Protein 9R7B (pdb70)

Solvent-accessible surface area: 7912 Å² total; per-residue (Å²): 163,180,57,65,32,71,2,3,13,76,134,96,8,21,14,34,96,42,137,81,78,109,34,67,48,99,39,62,77,62,85,1,57,59,92,110,95,80,48,88,85,59,113,95,119,42,162,173,31,168,54,100,53,38,127,78,174,155,45,148,104,43,76,22,28,56,52,113,90,124,40,33,9,5,0,0,26,126,120,5,4,69,61,20,99,55,92,11,3,57,6,28,66,89,74,20,138,52,115,122,34,104,79,78,6,1,103,38,50,6,88,64,145,127

Radius of gyration: 17.66 Å; Cα contacts (8 Å, |Δi|>4): 233; chains: 1; bounding box: 38×35×53 Å

Secondary structure (DSSP, 8-state):
---EEEE-SSS-EEEEETTEEEEEE-B-S---B--EEEPPPEEEEETTEEEEE--EEE-SS-BS-PPPBTTEEEE--HHHHHHS--TTEEEEEEEEE-TTS-EEEEEEEE----

Sequence (114 aa):
AMASSLINLTPHDVTVFDGDTPPIASWPASGTFARIMMEEDVAAPAPMDTDDQGFVPVSQVRYYADTVDGLPGKVSGTAYLVSRVLAAAVPRDDLYFPLDEVRDATGRIIGCRALGQFDH

B-factor: mean 17.34, std 6.95, range [8.13, 64.1]

Structure (mmCIF, N/CA/C/O backbone):
data_9R7B
#
_entry.id   9R7B
#
_cell.length_a   46.340
_cell.length_b   61.330
_cell.length_c   42.670
_cell.angle_alpha   90.000
_cell.angle_beta   101.950
_cell.angle_gamma   90.000
#
_symmetry.space_group_name_H-M   'C 1 2 1'
#
loop_
_entity.id
_entity.type
_entity.pdbx_description
1 polymer Crn4b
2 water water
#
loop_
_atom_site.group_PDB
_atom_site.id
_atom_site.type_symbol
_atom_site.label_atom_id
_atom_site.label_alt_id
_atom_site.label_comp_id
_atom_site.label_asym_id
_atom_site.label_entity_id
_atom_site.label_seq_id
_atom_site.pdbx_PDB_ins_code
_atom_site.Cartn_x
_atom_site.Cartn_y
_atom_site.Cartn_z
_atom_site.occupancy
_atom_site.B_iso_or_equiv
_atom_site.auth_seq_id
_atom_site.auth_comp_id
_atom_site.auth_asym_id
_atom_site.auth_atom_id
_atom_site.pdbx_PDB_model_num
ATOM 1 N N . ALA A 1 6 ? 12.346 6.571 26.314 1.000 38.217 2 ALA A N 1
ATOM 2 C CA . ALA A 1 6 ? 13.095 5.290 26.340 1.000 36.381 2 ALA A CA 1
ATOM 3 C C . ALA A 1 6 ? 12.191 4.156 25.856 1.000 33.776 2 ALA A C 1
ATOM 4 O O . ALA A 1 6 ? 12.044 3.965 24.651 1.000 35.816 2 ALA A O 1
ATOM 6 N N . MET A 1 7 ? 11.571 3.411 26.781 1.000 30.095 3 MET A N 1
ATOM 7 C CA . MET A 1 7 ? 10.849 2.212 26.389 1.000 27.271 3 MET A CA 1
ATOM 8 C C . MET A 1 7 ? 9.463 2.602 25.887 1.000 24.432 3 MET A C 1
ATOM 9 O O . MET A 1 7 ? 8.844 3.546 26.379 1.000 26.901 3 MET A O 1
ATOM 14 N N . ALA A 1 8 ? 8.985 1.850 24.899 1.000 20.764 4 ALA A N 1
ATOM 15 C CA . ALA A 1 8 ? 7.659 2.058 24.357 1.000 18.703 4 ALA A CA 1
ATOM 16 C C . ALA A 1 8 ? 6.956 0.713 24.240 1.000 15.341 4 ALA A C 1
ATOM 17 O O . ALA A 1 8 ? 7.593 -0.323 24.075 1.000 17.946 4 ALA A O 1
ATOM 19 N N A SER A 1 9 ? 5.631 0.726 24.303 0.500 12.884 5 SER A N 1
ATOM 20 N N B SER A 1 9 ? 5.620 0.772 24.324 0.500 13.382 5 SER A N 1
ATOM 21 C CA A SER A 1 9 ? 4.899 -0.452 23.894 0.500 12.809 5 SER A CA 1
ATOM 22 C CA B SER A 1 9 ? 4.731 -0.322 23.972 0.500 13.518 5 SER A CA 1
ATOM 23 C C A SER A 1 9 ? 4.216 -0.162 22.566 0.500 12.656 5 SER A C 1
ATOM 24 C C B SER A 1 9 ? 4.269 -0.124 22.528 0.500 13.070 5 SER A C 1
ATOM 25 O O A SER A 1 9 ? 3.831 0.964 22.280 0.500 12.935 5 SER A O 1
ATOM 26 O O B SER A 1 9 ? 4.115 1.014 22.098 0.500 13.379 5 SER A O 1
ATOM 31 N N . LEU A 1 10 ? 4.057 -1.221 21.787 1.000 12.364 6 LEU A N 1
ATOM 32 C CA . LEU A 1 10 ? 3.463 -1.144 20.464 1.000 11.599 6 LEU A CA 1
ATOM 33 C C . LEU A 1 10 ? 2.138 -1.881 20.493 1.000 11.424 6 LEU A C 1
ATOM 34 O O . LEU A 1 10 ? 2.117 -3.021 20.933 1.000 14.028 6 LEU A O 1
ATOM 39 N N . ILE A 1 11 ? 1.102 -1.266 19.918 1.000 10.559 7 ILE A N 1
ATOM 40 C CA . ILE A 1 11 ? -0.197 -1.890 19.711 1.000 10.745 7 ILE A CA 1
ATOM 41 C C . ILE A 1 11 ? -0.329 -2.244 18.233 1.000 10.547 7 ILE A C 1
ATOM 42 O O . ILE A 1 11 ? -0.093 -1.398 17.370 1.000 10.611 7 ILE A O 1
ATOM 47 N N . ASN A 1 12 ? -0.755 -3.476 17.962 1.000 10.460 8 ASN A N 1
ATOM 48 C CA . ASN A 1 12 ? -0.863 -4.010 16.611 1.000 10.488 8 ASN A CA 1
ATOM 49 C C . ASN A 1 12 ? -2.238 -3.695 16.033 1.000 10.540 8 ASN A C 1
ATOM 50 O O . ASN A 1 12 ? -3.247 -4.245 16.480 1.000 11.440 8 ASN A O 1
ATOM 55 N N . LEU A 1 13 ? -2.252 -2.771 15.066 1.000 10.436 9 LEU A N 1
ATOM 56 C CA . LEU A 1 13 ? -3.454 -2.329 14.371 1.000 11.230 9 LEU A CA 1
ATOM 57 C C . LEU A 1 13 ? -3.515 -2.918 12.964 1.000 12.161 9 LEU A C 1
ATOM 58 O O . LEU A 1 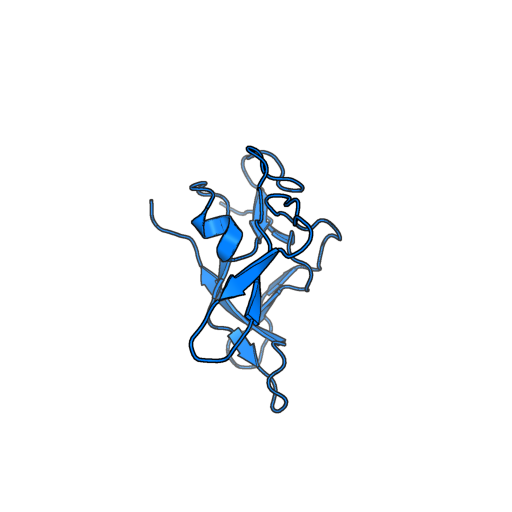13 ? -4.059 -2.289 12.058 1.000 12.169 9 LEU A O 1
ATOM 63 N N . THR A 1 14 ? -2.972 -4.128 12.797 1.000 12.751 10 THR A N 1
ATOM 64 C CA . THR A 1 14 ? -3.061 -4.851 11.539 1.000 14.118 10 THR A CA 1
ATOM 65 C C . THR A 1 14 ? -3.906 -6.100 11.754 1.000 15.980 10 THR A C 1
ATOM 66 O O . THR A 1 14 ? -4.077 -6.541 12.885 1.000 15.309 10 THR A O 1
ATOM 70 N N . PRO A 1 15 ? -4.391 -6.759 10.672 1.000 17.877 11 PRO A N 1
ATOM 71 C CA . PRO A 1 15 ? -5.207 -7.959 10.825 1.000 19.629 11 PRO A CA 1
ATOM 72 C C . PRO A 1 15 ? -4.475 -9.221 11.277 1.000 19.553 11 PRO A C 1
ATOM 73 O O . PRO A 1 15 ? -5.124 -10.239 11.509 1.000 21.711 11 PRO A O 1
ATOM 77 N N . HIS A 1 16 ? -3.142 -9.171 11.401 1.000 17.318 12 HIS A N 1
ATOM 78 C CA . HIS A 1 16 ? -2.368 -10.357 11.737 1.000 18.079 12 HIS A CA 1
ATOM 79 C C . HIS A 1 16 ? -1.403 -10.071 12.881 1.000 15.833 12 HIS A C 1
ATOM 80 O O . HIS A 1 16 ? -0.913 -8.962 13.020 1.000 15.278 12 HIS A O 1
ATOM 87 N N . ASP A 1 17 ? -1.107 -11.095 13.683 1.000 16.010 13 ASP A N 1
ATOM 88 C CA . ASP A 1 17 ? -0.022 -11.007 14.639 1.000 15.291 13 ASP A CA 1
ATOM 89 C C . ASP A 1 17 ? 1.240 -10.562 13.906 1.000 14.182 13 ASP A C 1
ATOM 90 O O . ASP A 1 17 ? 1.466 -10.943 12.755 1.000 15.373 13 ASP A O 1
ATOM 95 N N . VAL A 1 18 ? 2.050 -9.738 14.573 1.000 12.927 14 VAL A N 1
ATOM 96 C CA . VAL A 1 18 ? 3.338 -9.316 14.048 1.000 12.816 14 VAL A CA 1
ATOM 97 C C . VAL A 1 18 ? 4.418 -9.932 14.929 1.000 12.247 14 VAL A C 1
ATOM 98 O O . VAL A 1 18 ? 4.415 -9.711 16.137 1.000 12.436 14 VAL A O 1
ATOM 102 N N . THR A 1 19 ? 5.334 -10.688 14.323 1.000 11.752 15 THR A N 1
ATOM 103 C CA . THR A 1 19 ? 6.410 -11.346 15.039 1.000 11.798 15 THR A CA 1
ATOM 104 C C . THR A 1 19 ? 7.725 -11.021 14.342 1.000 11.158 15 THR A C 1
ATOM 105 O O . THR A 1 19 ? 7.847 -11.257 13.144 1.000 11.697 15 THR A O 1
ATOM 109 N N . VAL A 1 20 ? 8.686 -10.481 15.102 1.000 11.428 16 VAL A N 1
ATOM 110 C CA . VAL A 1 20 ? 10.012 -10.190 14.590 1.000 11.834 16 VAL A CA 1
ATOM 111 C C . VAL A 1 20 ? 10.900 -11.379 14.917 1.000 11.712 16 VAL A C 1
ATOM 112 O O . VAL A 1 20 ? 10.968 -11.817 16.071 1.000 11.607 16 VAL A O 1
ATOM 116 N N . PHE A 1 21 ? 11.573 -11.878 13.877 1.000 11.703 17 PHE A N 1
ATOM 117 C CA . PHE A 1 21 ? 12.480 -13.001 13.991 1.000 12.205 17 PHE A CA 1
ATOM 118 C C . PHE A 1 21 ? 13.921 -12.517 13.898 1.000 13.162 17 PHE A C 1
ATOM 119 O O . PHE A 1 21 ? 14.275 -11.774 12.979 1.000 15.986 17 PHE A O 1
ATOM 127 N N . ASP A 1 22 ? 14.750 -13.035 14.803 1.000 13.034 18 ASP A N 1
ATOM 128 C CA . ASP A 1 22 ? 16.190 -12.965 14.697 1.000 14.269 18 ASP A CA 1
ATOM 129 C C . ASP A 1 22 ? 16.627 -14.387 14.369 1.000 14.009 18 ASP A C 1
ATOM 130 O O . ASP A 1 22 ? 16.553 -15.275 15.224 1.000 13.997 18 ASP A O 1
ATOM 135 N N . GLY A 1 23 ? 17.027 -14.616 13.117 1.000 14.595 19 GLY A N 1
ATOM 136 C CA . GLY A 1 23 ? 17.164 -15.980 12.643 1.000 14.944 19 GLY A CA 1
ATOM 137 C C . GLY A 1 23 ? 15.841 -16.729 12.786 1.000 13.975 19 GLY A C 1
ATOM 138 O O . GLY A 1 23 ? 14.817 -16.278 12.284 1.000 14.124 19 GLY A O 1
ATOM 139 N N . ASP A 1 24 ? 15.873 -17.859 13.496 1.000 13.692 20 ASP A N 1
ATOM 140 C CA . ASP A 1 24 ? 14.688 -18.677 13.680 1.000 13.408 20 ASP A CA 1
ATOM 141 C C . ASP A 1 24 ? 13.983 -18.377 15.000 1.000 13.221 20 ASP A C 1
ATOM 142 O O . ASP A 1 24 ? 13.044 -19.085 15.359 1.000 14.307 20 ASP A O 1
ATOM 147 N N . THR A 1 25 ? 14.460 -17.366 15.729 1.000 13.001 21 THR A N 1
ATOM 148 C CA . THR A 1 25 ? 13.981 -17.087 17.073 1.000 13.339 21 THR A CA 1
ATOM 149 C C . THR A 1 25 ? 13.085 -15.861 17.045 1.000 13.066 21 THR A C 1
ATOM 150 O O . THR A 1 25 ? 13.541 -14.764 16.736 1.000 12.737 21 THR A O 1
ATOM 154 N N A PRO A 1 26 ? 11.817 -15.960 17.503 0.500 13.429 22 PRO A N 1
ATOM 155 N N B PRO A 1 26 ? 11.772 -15.989 17.334 0.500 13.098 22 PRO A N 1
ATOM 156 C CA A PRO A 1 26 ? 10.975 -14.779 17.608 0.500 13.982 22 PRO A CA 1
ATOM 157 C CA B PRO A 1 26 ? 10.988 -14.816 17.681 0.500 13.358 22 PRO A CA 1
ATOM 158 C C A PRO A 1 26 ? 11.347 -13.934 18.822 0.500 14.447 22 PRO A C 1
ATOM 159 C C B PRO A 1 26 ? 11.659 -14.027 18.798 0.500 13.455 22 PRO A C 1
ATOM 160 O O A PRO A 1 26 ? 11.142 -14.370 19.952 0.500 15.710 22 PRO A O 1
ATOM 161 O O B PRO A 1 26 ? 12.054 -14.608 19.808 0.500 13.269 22 PRO A O 1
ATOM 168 N N . ILE A 1 27 ? 11.871 -12.728 18.576 1.000 13.515 23 ILE A N 1
ATOM 169 C CA . ILE A 1 27 ? 12.407 -11.877 19.630 1.000 14.064 23 ILE A CA 1
ATOM 170 C C . ILE A 1 27 ? 11.377 -10.857 20.115 1.000 14.316 23 ILE A C 1
ATOM 171 O O . ILE A 1 27 ? 11.626 -10.178 21.107 1.000 16.390 23 ILE A O 1
ATOM 176 N N . ALA A 1 28 ? 10.238 -10.749 19.427 1.000 12.899 24 ALA A N 1
ATOM 177 C CA . ALA A 1 28 ? 9.172 -9.843 19.817 1.000 13.199 24 ALA A CA 1
ATOM 178 C C . ALA A 1 28 ? 7.923 -10.264 19.062 1.000 12.262 24 ALA A C 1
ATOM 179 O O . ALA A 1 28 ? 7.999 -10.659 17.908 1.000 12.457 24 ALA A O 1
ATOM 181 N N . SER A 1 29 ? 6.766 -10.164 19.705 1.000 12.558 25 SER A N 1
ATOM 182 C CA . SER A 1 29 ? 5.521 -10.458 19.029 1.000 13.057 25 SER A CA 1
ATOM 183 C C . SER A 1 29 ? 4.414 -9.602 19.621 1.000 13.330 25 SER A C 1
ATOM 184 O O . SER A 1 29 ? 4.368 -9.406 20.838 1.000 15.244 25 SER A O 1
ATOM 187 N N . TRP A 1 30 ? 3.519 -9.131 18.757 1.000 11.999 26 TRP A N 1
ATOM 188 C CA . TRP A 1 30 ? 2.394 -8.316 19.166 1.000 12.072 26 TRP A CA 1
ATOM 189 C C . TRP A 1 30 ? 1.142 -8.916 18.553 1.000 11.868 26 TRP A C 1
ATOM 190 O O . TRP A 1 30 ? 1.046 -9.058 17.323 1.000 12.460 26 TRP A O 1
ATOM 201 N N . PRO A 1 31 ? 0.165 -9.316 19.392 1.000 12.852 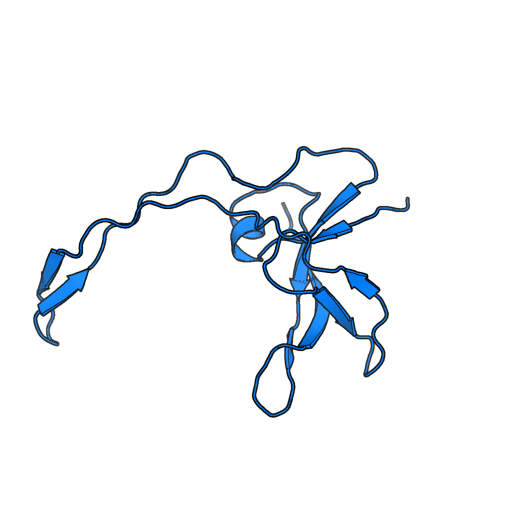27 PRO A N 1
ATOM 202 C CA . PRO A 1 31 ? -1.053 -9.913 18.879 1.000 13.365 27 PRO A CA 1
ATOM 203 C C . PRO A 1 31 ? -1.919 -8.903 18.143 1.000 12.859 27 PRO A C 1
ATOM 204 O O . PRO A 1 31 ? -1.952 -7.746 18.520 1.000 12.780 27 PRO A O 1
ATOM 208 N N . ALA A 1 32 ? -2.627 -9.338 17.102 1.000 13.143 28 ALA A N 1
ATOM 209 C CA . ALA A 1 32 ? -3.609 -8.473 16.472 1.000 13.676 28 ALA A CA 1
ATOM 210 C C . ALA A 1 32 ? -4.574 -7.977 17.544 1.000 13.661 28 ALA A C 1
ATOM 211 O O . ALA A 1 32 ? -5.115 -8.780 18.309 1.000 14.632 28 ALA A O 1
ATOM 213 N N . SER A 1 33 ? -4.791 -6.653 17.588 1.000 12.651 29 SER A N 1
ATOM 214 C CA . SER A 1 33 ? -5.629 -6.058 18.626 1.000 12.579 29 SER A CA 1
ATOM 215 C C . SER A 1 33 ? -7.115 -6.260 18.331 1.000 13.006 29 SER A C 1
ATOM 216 O O . SER A 1 33 ? -7.944 -6.103 19.222 1.000 13.388 29 SER A O 1
ATOM 219 N N . GLY A 1 34 ? -7.444 -6.564 17.068 1.000 14.140 30 GLY A N 1
ATOM 220 C CA . GLY A 1 34 ? -8.815 -6.606 16.588 1.000 15.630 30 GLY A CA 1
ATOM 221 C C . GLY A 1 34 ? -9.217 -5.324 15.858 1.000 16.103 30 GLY A C 1
ATOM 222 O O . GLY A 1 34 ? -10.241 -5.301 15.177 1.000 17.774 30 GLY A O 1
ATOM 223 N N . THR A 1 35 ? -8.438 -4.249 16.052 1.000 15.079 31 THR A N 1
ATOM 224 C CA . THR A 1 35 ? -8.670 -2.978 15.387 1.000 15.015 31 THR A CA 1
ATOM 225 C C . THR A 1 35 ? -7.701 -2.891 14.214 1.000 15.162 31 THR A C 1
ATOM 226 O O . THR A 1 35 ? -6.514 -3.163 14.372 1.000 14.245 31 THR A O 1
ATOM 230 N N . PHE A 1 36 ? -8.236 -2.532 13.046 1.000 16.029 32 PHE A N 1
ATOM 231 C CA . PHE A 1 36 ? -7.451 -2.451 11.824 1.000 16.397 32 PHE A CA 1
ATOM 232 C C . PHE A 1 36 ? -7.391 -0.990 11.397 1.000 15.622 32 PHE A C 1
ATOM 233 O O . PHE A 1 36 ? -8.376 -0.443 10.920 1.000 18.167 32 PHE A O 1
ATOM 241 N N . ALA A 1 37 ? -6.235 -0.360 11.603 1.000 13.288 33 ALA A N 1
ATOM 242 C CA . ALA A 1 37 ? -6.062 1.030 11.232 1.000 12.882 33 ALA A CA 1
ATOM 243 C C . ALA A 1 37 ? -6.044 1.130 9.709 1.000 13.230 33 ALA A C 1
ATOM 244 O O . ALA A 1 37 ? -5.244 0.483 9.031 1.000 13.315 33 ALA A O 1
ATOM 246 N N . ARG A 1 38 ? -6.956 1.931 9.162 1.000 13.706 34 ARG A N 1
ATOM 247 C CA . ARG A 1 38 ? -7.070 2.039 7.720 1.000 14.597 34 ARG A CA 1
ATOM 248 C C . ARG A 1 38 ? -7.853 3.296 7.378 1.000 14.014 34 ARG A C 1
ATOM 249 O O . ARG A 1 38 ? -8.647 3.787 8.172 1.000 14.712 34 ARG A O 1
ATOM 254 N N . ILE A 1 39 ? -7.616 3.805 6.173 1.000 15.114 35 ILE A N 1
ATOM 255 C CA . ILE A 1 39 ? -8.446 4.856 5.623 1.000 15.607 35 ILE A CA 1
ATOM 256 C C . ILE A 1 39 ? -9.636 4.163 4.974 1.000 15.973 35 ILE A C 1
ATOM 257 O O . ILE A 1 39 ? -9.454 3.409 4.015 1.000 17.497 35 ILE A O 1
ATOM 262 N N A MET A 1 40 ? -10.844 4.424 5.484 0.500 14.944 36 MET A N 1
ATOM 263 N N B MET A 1 40 ? -10.839 4.418 5.500 0.500 15.919 36 MET A N 1
ATOM 264 C CA A MET A 1 40 ? -12.029 3.725 5.019 0.500 15.652 36 MET A CA 1
ATOM 265 C CA B MET A 1 40 ? -12.034 3.721 5.058 0.500 17.272 36 MET A CA 1
ATOM 266 C C A MET A 1 40 ? -12.351 4.127 3.585 0.500 14.877 36 MET A C 1
ATOM 267 C C B MET A 1 40 ? -12.379 4.138 3.633 0.500 16.548 36 MET A C 1
ATOM 268 O O A MET A 1 40 ? -12.029 5.226 3.127 0.500 14.432 36 MET A O 1
ATOM 269 O O B MET A 1 40 ? -12.039 5.231 3.178 0.500 15.962 36 MET A O 1
ATOM 278 N N A GLU A 1 41 ? -12.982 3.192 2.874 0.500 15.211 37 GLU A N 1
ATOM 279 N N B GLU A 1 41 ? -13.035 3.222 2.920 0.500 16.904 37 GLU A N 1
ATOM 280 C CA A GLU A 1 41 ? -13.259 3.374 1.464 0.500 15.234 37 GLU A CA 1
ATOM 281 C CA B GLU A 1 41 ? -13.295 3.426 1.510 0.500 17.068 37 GLU A CA 1
ATOM 282 C C A GLU A 1 41 ? -14.733 3.120 1.174 0.500 15.512 37 GLU A C 1
ATOM 283 C C B GLU A 1 41 ? -14.743 3.107 1.173 0.500 16.408 37 GLU A C 1
ATOM 284 O O A GLU A 1 41 ? -15.443 2.488 1.955 0.500 17.068 37 GLU A O 1
ATOM 285 O O B GLU A 1 41 ? -15.441 2.417 1.913 0.500 18.071 37 GLU A O 1
ATOM 296 N N . ASP A 1 42 ? -15.165 3.638 0.026 1.000 15.160 38 ASP A N 1
ATOM 297 C CA . ASP A 1 42 ? -16.474 3.385 -0.525 1.000 15.337 38 ASP A CA 1
ATOM 298 C C . ASP A 1 42 ? -16.243 3.008 -1.978 1.000 14.591 38 ASP A C 1
ATOM 299 O O . ASP A 1 42 ? -15.788 3.848 -2.752 1.000 14.780 38 ASP A O 1
ATOM 304 N N . VAL A 1 43 ? -16.510 1.739 -2.299 1.000 14.168 39 VAL A N 1
ATOM 305 C CA . VAL A 1 43 ? -16.289 1.213 -3.637 1.000 14.003 39 VAL A CA 1
ATOM 306 C C . VAL A 1 43 ? -17.601 1.278 -4.401 1.000 14.486 39 VAL A C 1
ATOM 307 O O . VAL A 1 43 ? -18.580 0.638 -4.026 1.000 15.677 39 VAL A O 1
ATOM 311 N N . ALA A 1 44 ? -17.618 2.075 -5.470 1.000 14.375 40 ALA A N 1
ATOM 312 C CA . ALA A 1 44 ? -18.813 2.224 -6.280 1.000 15.215 40 ALA A CA 1
ATOM 313 C C . ALA A 1 44 ? -19.014 0.961 -7.113 1.000 15.273 40 ALA A C 1
ATOM 314 O O . ALA A 1 44 ? -18.061 0.231 -7.396 1.000 15.675 40 ALA A O 1
ATOM 316 N N . ALA A 1 45 ? -20.251 0.735 -7.561 1.000 16.512 41 ALA A N 1
ATOM 317 C CA . ALA A 1 45 ? -20.532 -0.361 -8.477 1.000 17.238 41 ALA A CA 1
ATOM 318 C C . ALA A 1 45 ? -19.677 -0.184 -9.726 1.000 17.444 41 ALA A C 1
ATOM 319 O O . ALA A 1 45 ? -19.492 0.938 -10.194 1.000 17.527 41 ALA A O 1
ATOM 321 N N . PRO A 1 46 ? -19.164 -1.275 -10.333 1.000 17.824 42 PRO A N 1
ATOM 322 C CA . PRO A 1 46 ? -18.318 -1.135 -11.508 1.000 17.579 42 PRO A CA 1
ATOM 323 C C . PRO A 1 46 ? -19.059 -0.557 -12.710 1.000 17.988 42 PRO A C 1
ATOM 324 O O . PRO A 1 46 ? -20.241 -0.839 -12.906 1.000 19.929 42 PRO A O 1
ATOM 328 N N . ALA A 1 47 ? -18.349 0.290 -13.467 1.000 16.534 43 ALA A N 1
ATOM 329 C CA . ALA A 1 47 ? -18.767 0.748 -14.779 1.000 16.047 43 ALA A CA 1
ATOM 330 C C . ALA A 1 47 ? -17.830 0.142 -15.813 1.000 14.000 43 ALA A C 1
ATOM 331 O O . ALA A 1 47 ? -16.675 -0.170 -15.524 1.000 13.051 43 ALA A O 1
ATOM 333 N N . PRO A 1 48 ? -18.298 -0.038 -17.063 1.000 13.093 44 PRO A N 1
ATOM 334 C CA . PRO A 1 48 ? -17.463 -0.661 -18.073 1.000 12.293 44 PRO A CA 1
ATOM 335 C C . PRO A 1 48 ? -16.431 0.286 -18.664 1.000 12.583 44 PRO A C 1
ATOM 336 O O . PRO A 1 48 ? -16.750 1.429 -18.996 1.000 15.536 44 PRO A O 1
ATOM 340 N N . MET A 1 49 ? -15.210 -0.227 -18.808 1.000 11.744 45 MET A N 1
ATOM 341 C CA . MET A 1 49 ? -14.161 0.450 -19.538 1.000 12.695 45 MET A CA 1
ATOM 342 C C . MET A 1 49 ? -13.862 -0.348 -20.804 1.000 12.323 45 MET A C 1
ATOM 343 O O . MET A 1 49 ? -13.690 -1.561 -20.769 1.000 12.423 45 MET A O 1
ATOM 348 N N . ASP A 1 50 ? -13.775 0.362 -21.925 1.000 12.771 46 ASP A N 1
ATOM 349 C CA . ASP A 1 50 ? -13.504 -0.250 -23.211 1.000 13.736 46 ASP A CA 1
ATOM 350 C C . ASP A 1 50 ? -11.996 -0.414 -23.361 1.000 13.561 46 ASP A C 1
ATOM 351 O O . ASP A 1 50 ? -11.271 0.573 -23.400 1.000 15.983 46 ASP A O 1
ATOM 356 N N . THR A 1 51 ? -11.526 -1.656 -23.414 1.000 13.415 47 THR A N 1
ATOM 357 C CA . THR A 1 51 ? -10.108 -1.919 -23.567 1.000 14.098 47 THR A CA 1
ATOM 358 C C . THR A 1 51 ? -9.915 -2.801 -24.794 1.000 14.291 47 THR A C 1
ATOM 359 O O . THR A 1 51 ? -10.862 -3.373 -25.326 1.000 14.519 47 THR A O 1
ATOM 363 N N A ASP A 1 52 ? -8.656 -2.949 -25.197 0.500 14.827 48 ASP A N 1
ATOM 364 N N B ASP A 1 52 ? -8.652 -2.970 -25.196 0.500 15.043 48 ASP A N 1
ATOM 365 C CA A ASP A 1 52 ? -8.320 -3.863 -26.270 0.500 15.719 48 ASP A CA 1
ATOM 366 C CA B ASP A 1 52 ? -8.332 -3.865 -26.296 0.500 16.308 48 ASP A CA 1
ATOM 367 C C A ASP A 1 52 ? -8.689 -5.293 -25.893 0.500 16.501 48 ASP A C 1
ATOM 368 C C B ASP A 1 52 ? -8.524 -5.325 -25.889 0.500 16.973 48 ASP A C 1
ATOM 369 O O A ASP A 1 52 ? -8.976 -6.101 -26.773 0.500 17.350 48 ASP A O 1
ATOM 370 O O B ASP A 1 52 ? -8.478 -6.203 -26.746 0.500 17.629 48 ASP A O 1
ATOM 379 N N . GLN A 1 53 ? -8.693 -5.574 -24.583 1.000 16.232 49 GLN A N 1
ATOM 380 C CA . GLN A 1 53 ? -9.012 -6.894 -24.040 1.000 16.704 49 GLN A CA 1
ATOM 381 C C . GLN A 1 53 ? -10.527 -7.123 -23.963 1.000 16.775 49 GLN A C 1
ATOM 382 O O . GLN A 1 53 ? -10.954 -8.222 -23.613 1.000 20.646 49 GLN A O 1
ATOM 388 N N . GLY A 1 54 ? -11.337 -6.104 -24.281 1.000 15.499 50 GLY A N 1
ATOM 389 C CA . GLY A 1 54 ? -12.787 -6.165 -24.156 1.000 14.513 50 GLY A CA 1
ATOM 390 C C . GLY A 1 54 ? -13.281 -5.217 -23.065 1.000 12.617 50 GLY A C 1
ATOM 391 O O . GLY A 1 54 ? -12.541 -4.400 -22.535 1.000 12.935 50 GLY A O 1
ATOM 392 N N . PHE A 1 55 ? -14.559 -5.342 -22.717 1.000 12.264 51 PHE A N 1
ATOM 393 C CA . PHE A 1 55 ? -15.139 -4.509 -21.675 1.000 11.848 51 PHE A CA 1
ATOM 394 C C . PHE A 1 55 ? -14.664 -5.037 -20.326 1.00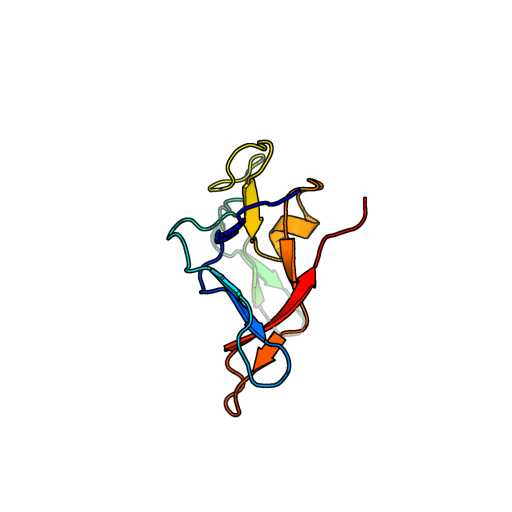0 12.189 51 PHE A C 1
ATOM 395 O O . PHE A 1 55 ? -14.759 -6.238 -20.063 1.000 14.778 51 PHE A O 1
ATOM 403 N N . VAL A 1 56 ? -14.156 -4.131 -19.486 1.000 11.186 52 VAL A N 1
ATOM 404 C CA . VAL A 1 56 ? -13.615 -4.485 -18.182 1.000 11.583 52 VAL A CA 1
ATOM 405 C C . VAL A 1 56 ? -14.361 -3.690 -17.120 1.000 11.084 52 VAL A C 1
ATOM 406 O O . VAL A 1 56 ? -14.551 -2.490 -17.250 1.000 11.317 52 VAL A O 1
ATOM 410 N N . PRO A 1 57 ? -14.787 -4.331 -16.012 1.000 10.994 53 PRO A N 1
ATOM 411 C CA . PRO A 1 57 ? -15.403 -3.593 -14.915 1.000 11.014 53 PRO A CA 1
ATOM 412 C C . PRO A 1 57 ? -14.386 -2.773 -14.131 1.000 10.655 53 PRO A C 1
ATOM 413 O O . PRO A 1 57 ? -13.370 -3.313 -13.715 1.000 11.234 53 PRO A O 1
ATOM 417 N N . VAL A 1 58 ? -14.694 -1.487 -13.941 1.000 10.870 54 VAL A N 1
ATOM 418 C CA . VAL A 1 58 ? -13.846 -0.587 -13.181 1.000 11.086 54 VAL A CA 1
ATOM 419 C C . VAL A 1 58 ? -14.710 0.091 -12.126 1.000 11.332 54 VAL A C 1
ATOM 420 O O . VAL A 1 58 ? -15.699 0.729 -12.468 1.000 12.275 54 VAL A O 1
ATOM 424 N N . SER A 1 59 ? -14.305 -0.035 -10.855 1.000 11.471 55 SER A N 1
ATOM 425 C CA . SER A 1 59 ? -14.974 0.652 -9.760 1.000 12.152 55 SER A CA 1
ATOM 426 C C . SER A 1 59 ? -14.167 1.866 -9.338 1.000 11.912 55 SER A C 1
ATOM 427 O O . SER A 1 59 ? -12.989 1.750 -9.041 1.000 11.784 55 SER A O 1
ATOM 430 N N . GLN A 1 60 ? -14.860 2.997 -9.180 1.000 12.503 56 GLN A N 1
ATOM 431 C CA . GLN A 1 60 ? -14.296 4.149 -8.503 1.000 12.989 56 GLN A CA 1
ATOM 432 C C . GLN A 1 60 ? -14.268 3.878 -7.003 1.000 12.717 56 GLN A C 1
ATOM 433 O O . GLN A 1 60 ? -15.241 3.380 -6.442 1.000 13.683 56 GLN A O 1
ATOM 439 N N . VAL A 1 61 ? -13.133 4.194 -6.388 1.000 12.913 57 VAL A N 1
ATOM 440 C CA . VAL A 1 61 ? -12.935 3.989 -4.963 1.000 12.599 57 VAL A CA 1
ATOM 441 C C . VAL A 1 61 ? -12.693 5.349 -4.321 1.000 12.846 57 VAL A C 1
ATOM 442 O O . VAL A 1 61 ? -11.686 6.001 -4.564 1.000 14.217 57 VAL A O 1
ATOM 446 N N . ARG A 1 62 ? -13.618 5.747 -3.442 1.000 13.494 58 ARG A N 1
ATOM 447 C CA . ARG A 1 62 ? -13.496 6.976 -2.677 1.000 14.416 58 ARG A CA 1
ATOM 448 C C . ARG A 1 62 ? -12.953 6.635 -1.292 1.000 14.236 58 ARG A C 1
ATOM 449 O O . ARG A 1 62 ? -13.285 5.593 -0.751 1.000 15.336 58 ARG A O 1
ATOM 457 N N A TYR A 1 63 ? -12.161 7.540 -0.724 0.500 14.757 59 TYR A N 1
ATOM 458 N N B TYR A 1 63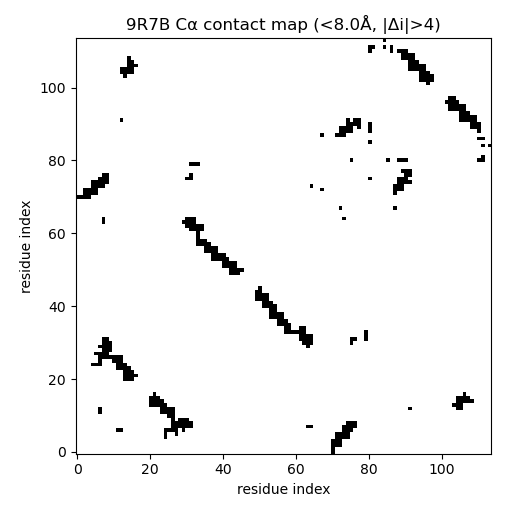 ? -12.074 7.493 -0.753 0.500 13.956 59 TYR A N 1
ATOM 459 C CA A TYR A 1 63 ? -11.556 7.313 0.573 0.500 14.799 59 TYR A CA 1
ATOM 460 C CA B TYR A 1 63 ? -11.506 7.330 0.581 0.500 13.570 59 TYR A CA 1
ATOM 461 C C A TYR A 1 63 ? -11.923 8.467 1.496 0.500 13.584 59 TYR A C 1
ATOM 462 C C B TYR A 1 63 ? -11.984 8.456 1.488 0.500 13.038 59 TYR A C 1
ATOM 463 O O A TYR A 1 63 ? -12.092 9.603 1.051 0.500 13.425 59 TYR A O 1
ATOM 464 O O B TYR A 1 63 ? -12.238 9.572 1.034 0.500 13.003 59 TYR A O 1
ATOM 481 N N . ALA A 1 64 ? -12.036 8.137 2.780 1.000 12.929 60 ALA A N 1
ATOM 482 C CA . ALA A 1 64 ? -12.294 9.122 3.812 1.000 12.401 60 ALA A CA 1
ATOM 483 C C . ALA A 1 64 ? -11.111 10.071 3.989 1.000 12.312 60 ALA A C 1
ATOM 484 O O . ALA A 1 64 ? -9.972 9.748 3.655 1.000 13.398 60 ALA A O 1
ATOM 486 N N . ASP A 1 65 ? -11.400 11.213 4.621 1.000 11.762 61 ASP A N 1
ATOM 487 C CA . ASP A 1 65 ? -10.393 12.206 4.942 1.000 12.037 61 ASP A CA 1
ATOM 488 C C . ASP A 1 65 ? -9.714 11.970 6.287 1.000 12.713 61 ASP A C 1
ATOM 489 O O . ASP A 1 65 ? -8.792 12.705 6.610 1.000 14.567 61 ASP A O 1
ATOM 494 N N . THR A 1 66 ? -10.189 10.996 7.076 1.000 12.626 62 THR A N 1
ATOM 495 C CA . THR A 1 66 ? -9.569 10.629 8.338 1.000 12.837 62 THR A CA 1
ATOM 496 C C . THR A 1 66 ? -9.178 9.164 8.279 1.000 12.280 62 THR A C 1
ATOM 497 O O . THR A 1 66 ? -9.579 8.447 7.370 1.000 13.008 62 THR A O 1
ATOM 501 N N . VAL A 1 67 ? -8.406 8.741 9.284 1.000 12.598 63 VAL A N 1
ATOM 502 C CA . VAL A 1 67 ? -8.031 7.354 9.462 1.000 12.840 63 VAL A CA 1
ATOM 503 C C . VAL A 1 67 ? -8.949 6.776 10.529 1.000 12.272 63 VAL A C 1
ATOM 504 O O . VAL A 1 67 ? -9.181 7.418 11.553 1.000 12.934 63 VAL A O 1
ATOM 508 N N . ASP A 1 68 ? -9.441 5.563 10.287 1.000 12.769 64 ASP A N 1
ATOM 509 C CA . ASP A 1 68 ? -10.202 4.813 11.270 1.000 13.331 64 ASP A CA 1
ATOM 510 C C . ASP A 1 68 ? -9.276 3.822 11.965 1.000 12.581 64 ASP A C 1
ATOM 511 O O . ASP A 1 68 ? -8.430 3.200 11.337 1.000 13.975 64 ASP A O 1
ATOM 516 N N . GLY A 1 69 ? -9.465 3.648 13.276 1.000 11.809 65 GLY A N 1
ATOM 517 C CA . GLY A 1 69 ? -8.756 2.620 14.020 1.000 11.681 65 GLY A CA 1
ATOM 518 C C . GLY A 1 69 ? -7.319 2.996 14.378 1.000 11.632 65 GLY A C 1
ATOM 519 O O . GLY A 1 69 ? -6.551 2.126 14.757 1.000 13.037 65 GLY A O 1
ATOM 520 N N . LEU A 1 70 ? -6.961 4.277 14.247 1.000 11.250 66 LEU A N 1
ATOM 521 C CA . LEU A 1 70 ? -5.625 4.754 14.572 1.000 11.214 66 LEU A CA 1
ATOM 522 C C . LEU A 1 70 ? -5.728 5.672 15.784 1.000 10.861 66 LEU A C 1
ATOM 523 O O . LEU A 1 70 ? -6.204 6.800 15.674 1.000 11.050 66 LEU A O 1
ATOM 528 N N . PRO A 1 71 ? -5.270 5.235 16.978 1.000 11.115 67 PRO A N 1
ATOM 529 C CA . PRO A 1 71 ? -5.324 6.091 18.155 1.000 11.650 67 PRO A CA 1
ATOM 530 C C . PRO A 1 71 ? -4.435 7.318 18.039 1.000 11.461 67 PRO A C 1
ATOM 531 O O . PRO A 1 71 ? -3.548 7.421 17.178 1.000 11.366 67 PRO A O 1
ATOM 535 N N . GLY A 1 72 ? -4.651 8.235 18.973 1.000 11.831 68 GLY A N 1
ATOM 536 C CA . GLY A 1 72 ? -3.873 9.449 19.033 1.000 11.656 68 GLY A CA 1
ATOM 537 C C . GLY A 1 72 ? -2.478 9.197 19.600 1.000 11.468 68 GLY A C 1
ATOM 538 O O . GLY A 1 72 ? -2.260 8.295 20.403 1.000 11.145 68 GLY A O 1
ATOM 539 N N . LYS A 1 73 ? -1.544 10.051 19.186 1.000 11.734 69 LYS A N 1
ATOM 540 C CA . LYS A 1 73 ? -0.173 9.995 19.646 1.000 12.253 69 LYS A CA 1
ATOM 541 C C . LYS A 1 73 ? -0.116 10.237 21.148 1.000 11.823 69 LYS A C 1
ATOM 542 O O . LYS A 1 73 ? -0.812 11.105 21.651 1.000 13.093 69 LYS A O 1
ATOM 548 N N . VAL A 1 74 ? 0.775 9.508 21.810 1.000 11.259 70 VAL A N 1
ATOM 549 C CA . VAL A 1 74 ? 1.060 9.684 23.224 1.000 11.901 70 VAL A CA 1
ATOM 550 C C . VAL A 1 74 ? 2.510 9.287 23.467 1.000 12.186 70 VAL A C 1
ATOM 551 O O . VAL A 1 74 ? 3.059 8.472 22.733 1.000 13.156 70 VAL A O 1
ATOM 555 N N . SER A 1 75 ? 3.109 9.827 24.530 1.000 13.286 71 SER A N 1
ATOM 556 C CA . SER A 1 75 ? 4.447 9.425 24.919 1.000 14.400 71 SER A CA 1
ATOM 557 C C . SER A 1 75 ? 4.430 8.002 25.471 1.000 13.831 71 SER A C 1
ATOM 558 O O . SER A 1 75 ? 3.703 7.723 26.413 1.000 14.089 71 SER A O 1
ATOM 561 N N . GLY A 1 76 ? 5.216 7.102 24.870 1.000 13.920 72 GLY A N 1
ATOM 562 C CA . GLY A 1 76 ? 5.440 5.781 25.435 1.000 13.420 72 GLY A CA 1
ATOM 563 C C . GLY A 1 76 ? 4.643 4.663 24.767 1.000 12.624 72 GLY A C 1
ATOM 564 O O . GLY A 1 76 ? 4.834 3.514 25.131 1.000 13.092 72 GLY A O 1
ATOM 565 N N . THR A 1 77 ? 3.759 4.985 23.815 1.000 11.070 73 THR A N 1
ATOM 566 C CA . THR A 1 77 ? 2.998 3.979 23.091 1.000 11.237 73 THR A CA 1
ATOM 567 C C . THR A 1 77 ? 3.080 4.342 21.615 1.000 11.251 73 THR A C 1
ATOM 568 O O . THR A 1 77 ? 2.948 5.512 21.264 1.000 12.987 73 THR A O 1
ATOM 572 N N . ALA A 1 78 ? 3.294 3.341 20.758 1.000 10.583 74 ALA A N 1
ATOM 573 C CA . ALA A 1 78 ? 3.297 3.567 19.320 1.000 10.876 74 ALA A CA 1
ATOM 574 C C . ALA A 1 78 ? 2.559 2.416 18.654 1.000 10.542 74 ALA A C 1
ATOM 575 O O . ALA A 1 78 ? 2.050 1.515 19.334 1.000 10.342 74 ALA A O 1
ATOM 577 N N . TYR A 1 79 ? 2.449 2.486 17.319 1.000 10.627 75 TYR A N 1
ATOM 578 C CA . TYR A 1 79 ? 1.437 1.711 16.627 1.000 11.054 75 TYR A CA 1
ATOM 579 C C . TYR A 1 79 ? 2.081 0.948 15.475 1.000 11.177 75 TYR A C 1
ATOM 580 O O . TYR A 1 79 ? 2.836 1.499 14.654 1.000 11.754 75 TYR A O 1
ATOM 589 N N . LEU A 1 80 ? 1.752 -0.338 15.395 1.000 11.101 76 LEU A N 1
ATOM 590 C CA . LEU A 1 80 ? 2.077 -1.176 14.251 1.000 11.231 76 LEU A CA 1
ATOM 591 C C . LEU A 1 80 ? 0.903 -1.107 13.297 1.000 11.161 76 LEU A C 1
ATOM 592 O O . LEU A 1 80 ? -0.221 -1.461 13.639 1.000 11.731 76 LEU A O 1
ATOM 597 N N . VAL A 1 81 ? 1.194 -0.648 12.089 1.000 11.030 77 VAL A N 1
ATOM 598 C CA . VAL 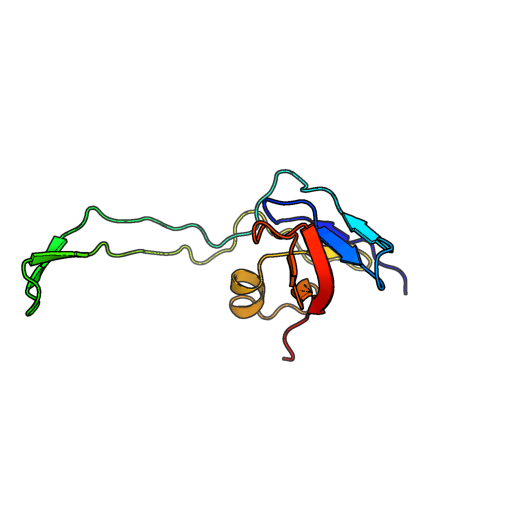A 1 81 ? 0.183 -0.462 11.069 1.000 11.718 77 VAL A CA 1
ATOM 599 C C . VAL A 1 81 ? 0.670 -1.078 9.766 1.000 12.796 77 VAL A C 1
ATOM 600 O O . VAL A 1 81 ? 1.843 -1.426 9.623 1.000 12.748 77 VAL A O 1
ATOM 604 N N . SER A 1 82 ? -0.247 -1.137 8.801 1.000 13.841 78 SER A N 1
ATOM 605 C CA . SER A 1 82 ? 0.096 -1.552 7.454 1.000 15.471 78 SER A CA 1
ATOM 606 C C . SER A 1 82 ? 1.118 -0.588 6.873 1.000 14.768 78 SER A C 1
ATOM 607 O O . SER A 1 82 ? 1.112 0.604 7.150 1.000 15.132 78 SER A O 1
ATOM 610 N N . ARG A 1 83 ? 1.980 -1.110 6.008 1.000 16.144 79 ARG A N 1
ATOM 611 C CA . ARG A 1 83 ? 2.911 -0.250 5.313 1.000 16.761 79 ARG A CA 1
ATOM 612 C C . ARG A 1 83 ? 2.176 0.810 4.489 1.000 17.352 79 ARG A C 1
ATOM 613 O O . ARG A 1 83 ? 2.595 1.961 4.437 1.000 17.968 79 ARG A O 1
ATOM 621 N N . VAL A 1 84 ? 1.051 0.434 3.874 1.000 18.446 80 VAL A N 1
ATOM 622 C CA . VAL A 1 84 ? 0.281 1.374 3.075 1.000 19.462 80 VAL A CA 1
ATOM 623 C C . VAL A 1 84 ? -0.249 2.533 3.925 1.000 19.535 80 VAL A C 1
ATOM 624 O O . VAL A 1 84 ? -0.249 3.681 3.488 1.000 20.474 80 VAL A O 1
ATOM 628 N N . LEU A 1 85 ? -0.702 2.268 5.149 1.000 18.434 81 LEU A N 1
ATOM 629 C CA . LEU A 1 85 ? -1.162 3.363 5.985 1.000 18.239 81 LEU A CA 1
ATOM 630 C C . LEU A 1 85 ? 0.015 4.254 6.385 1.000 17.016 81 LEU A C 1
ATOM 631 O O . LEU A 1 85 ? -0.109 5.473 6.402 1.000 18.745 81 LEU A O 1
ATOM 636 N N . ALA A 1 86 ? 1.130 3.641 6.787 1.000 16.960 82 ALA A N 1
ATOM 637 C CA . ALA A 1 86 ? 2.298 4.384 7.226 1.000 16.787 82 ALA A CA 1
ATOM 638 C C . ALA A 1 86 ? 2.775 5.329 6.129 1.000 17.911 82 ALA A C 1
ATOM 639 O O . ALA A 1 86 ? 3.254 6.425 6.412 1.000 19.340 82 ALA A O 1
ATOM 641 N N . ALA A 1 87 ? 2.652 4.886 4.877 1.000 18.945 83 ALA A N 1
ATOM 642 C CA . ALA A 1 87 ? 3.066 5.706 3.754 1.000 20.814 83 ALA A CA 1
ATOM 643 C C . ALA A 1 87 ? 2.165 6.932 3.594 1.000 21.984 83 ALA A C 1
ATOM 644 O O . ALA A 1 87 ? 2.641 7.993 3.177 1.000 26.096 83 ALA A O 1
ATOM 646 N N . ALA A 1 88 ? 0.864 6.749 3.862 1.000 21.599 84 ALA A N 1
ATOM 647 C CA . ALA A 1 88 ? -0.144 7.783 3.665 1.000 22.707 84 ALA A CA 1
ATOM 648 C C . ALA A 1 88 ? -0.171 8.795 4.814 1.000 23.194 84 ALA A C 1
ATOM 649 O O . ALA A 1 88 ? -0.644 9.912 4.632 1.000 25.350 84 ALA A O 1
ATOM 651 N N . VAL A 1 89 ? 0.297 8.401 6.006 1.000 21.652 85 VAL A N 1
ATOM 652 C CA . VAL A 1 89 ? 0.122 9.205 7.212 1.000 21.970 85 VAL A CA 1
ATOM 653 C C . VAL A 1 89 ? 1.490 9.516 7.813 1.000 21.411 85 VAL A C 1
ATOM 654 O O . VAL A 1 89 ? 2.098 8.638 8.408 1.000 21.720 85 VAL A O 1
ATOM 658 N N . PRO A 1 90 ? 2.035 10.751 7.676 1.000 22.875 86 PRO A N 1
ATOM 659 C CA . PRO A 1 90 ? 3.440 11.006 8.001 1.000 23.532 86 PRO A CA 1
ATOM 660 C C . PRO A 1 90 ? 3.742 11.245 9.481 1.000 23.167 86 PRO A C 1
ATOM 661 O O . PRO A 1 90 ? 4.497 12.144 9.855 1.000 25.581 86 PRO A O 1
ATOM 665 N N . ARG A 1 91 ? 3.190 10.371 10.313 1.000 20.154 87 ARG A N 1
ATOM 666 C CA . ARG A 1 91 ? 3.414 10.380 11.748 1.000 18.249 87 ARG A CA 1
ATOM 667 C C . ARG A 1 91 ? 4.643 9.554 12.100 1.000 17.093 87 ARG A C 1
ATOM 668 O O . ARG A 1 91 ? 4.931 8.559 11.433 1.000 19.249 87 ARG A O 1
ATOM 676 N N . ASP A 1 92 ? 5.331 9.962 13.173 1.000 16.456 88 ASP A N 1
ATOM 677 C CA . ASP A 1 92 ? 6.578 9.347 13.595 1.000 16.208 88 ASP A CA 1
ATOM 678 C C . ASP A 1 92 ? 6.386 8.269 14.663 1.000 14.758 88 ASP A C 1
ATOM 679 O O . ASP A 1 92 ? 7.380 7.810 15.217 1.000 15.141 88 ASP A O 1
ATOM 684 N N . ASP A 1 93 ? 5.135 7.848 14.912 1.000 12.736 89 ASP A N 1
ATOM 685 C CA . ASP A 1 93 ? 4.837 6.786 15.865 1.000 12.047 89 ASP A CA 1
ATOM 686 C C . ASP A 1 93 ? 4.199 5.595 15.152 1.000 11.685 89 ASP A C 1
ATOM 687 O O . ASP A 1 93 ? 3.548 4.769 15.798 1.000 12.154 89 ASP A O 1
ATOM 692 N N . LEU A 1 94 ? 4.421 5.486 13.829 1.000 11.510 90 LEU A N 1
ATOM 693 C CA . LEU A 1 94 ? 3.865 4.403 13.035 1.000 11.344 90 LEU A CA 1
ATOM 694 C C . LEU A 1 94 ? 5.004 3.526 12.516 1.000 11.282 90 LEU A C 1
ATOM 695 O O . LEU A 1 94 ? 5.948 4.006 11.876 1.000 11.601 90 LEU A O 1
ATOM 700 N N . TYR A 1 95 ? 4.858 2.222 12.727 1.000 11.046 91 TYR A N 1
ATOM 701 C CA . TYR A 1 95 ? 5.840 1.220 12.368 1.000 10.552 91 TYR A CA 1
ATOM 702 C C . TYR A 1 95 ? 5.144 0.132 11.567 1.000 10.565 91 TYR A C 1
ATOM 703 O O . TYR A 1 95 ? 4.001 -0.211 11.870 1.000 11.445 91 TYR A O 1
ATOM 712 N N . PHE A 1 96 ? 5.836 -0.423 10.568 1.000 10.464 92 PHE A N 1
ATOM 713 C CA . PHE A 1 96 ? 5.232 -1.468 9.764 1.000 10.625 92 PHE A CA 1
ATOM 714 C C . PHE A 1 96 ? 6.184 -2.648 9.650 1.000 10.708 92 PHE A C 1
ATOM 715 O O . PHE A 1 96 ? 7.386 -2.508 9.821 1.000 10.430 92 PHE A O 1
ATOM 723 N N . PRO A 1 97 ? 5.668 -3.862 9.372 1.000 11.693 93 PRO A N 1
ATOM 724 C CA . PRO A 1 97 ? 6.536 -5.012 9.212 1.000 11.761 93 PRO A CA 1
ATOM 725 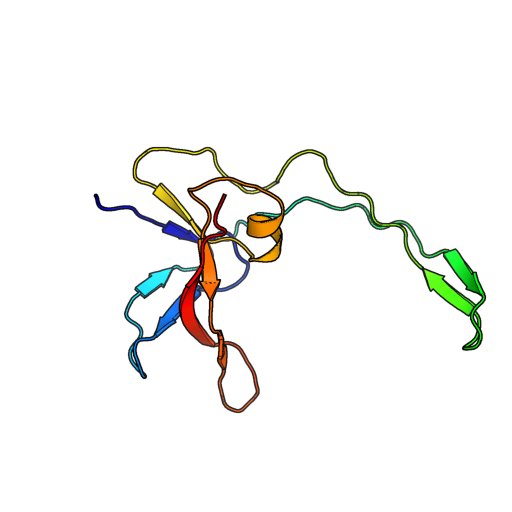C C . PRO A 1 97 ? 7.440 -4.853 7.997 1.000 11.691 93 PRO A C 1
ATOM 726 O O . PRO A 1 97 ? 6.973 -4.458 6.934 1.000 13.198 93 PRO A O 1
ATOM 730 N N . LEU A 1 98 ? 8.726 -5.139 8.183 1.000 11.392 94 LEU A N 1
ATOM 731 C CA . LEU A 1 98 ? 9.717 -4.999 7.132 1.000 12.161 94 LEU A CA 1
ATOM 732 C C . LEU A 1 98 ? 10.491 -6.300 6.963 1.000 12.624 94 LEU A C 1
ATOM 733 O O . LEU A 1 98 ? 10.903 -6.918 7.935 1.000 12.710 94 LEU A O 1
ATOM 738 N N . ASP A 1 99 ? 10.723 -6.693 5.705 1.000 13.607 95 ASP A N 1
ATOM 739 C CA . ASP A 1 99 ? 11.468 -7.895 5.367 1.000 15.226 95 ASP A CA 1
ATOM 740 C C . ASP A 1 99 ? 10.699 -9.115 5.864 1.000 15.192 95 ASP A C 1
ATOM 741 O O . ASP A 1 99 ? 11.076 -9.761 6.845 1.000 14.456 95 ASP A O 1
ATOM 746 N N . GLU A 1 100 ? 9.627 -9.431 5.135 1.000 16.139 96 GLU A N 1
ATOM 747 C CA . GLU A 1 100 ? 8.708 -10.490 5.508 1.000 16.778 96 GLU A CA 1
ATOM 748 C C . GLU A 1 100 ? 9.421 -11.835 5.459 1.000 14.501 96 GLU A C 1
ATOM 749 O O . GLU A 1 100 ? 10.184 -12.119 4.548 1.000 16.412 96 GLU A O 1
ATOM 755 N N . VAL A 1 101 ? 9.100 -12.675 6.435 1.000 13.102 97 VAL A N 1
ATOM 756 C CA . VAL A 1 101 ? 9.581 -14.032 6.556 1.000 12.822 97 VAL A CA 1
ATOM 757 C C . VAL A 1 101 ? 8.414 -14.942 6.221 1.000 12.346 97 VAL A C 1
ATOM 758 O O . VAL A 1 101 ? 7.365 -14.810 6.856 1.000 12.437 97 VAL A O 1
ATOM 762 N N . ARG A 1 102 ? 8.614 -15.844 5.255 1.000 12.614 98 ARG A N 1
ATOM 763 C CA . ARG A 1 102 ? 7.562 -16.723 4.799 1.0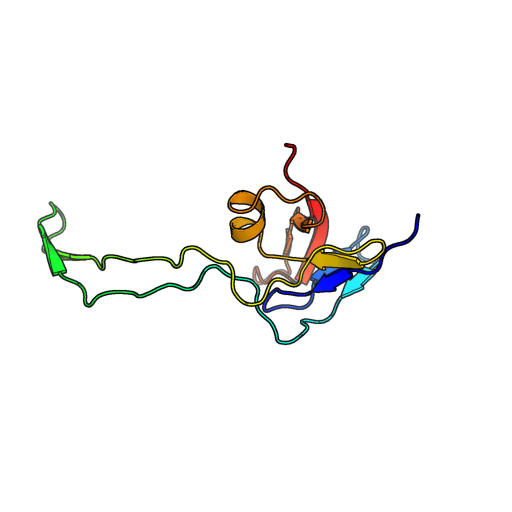00 13.031 98 ARG A CA 1
ATOM 764 C C . ARG A 1 102 ? 7.935 -18.171 5.079 1.000 13.107 98 ARG A C 1
ATOM 765 O O . ARG A 1 102 ? 9.110 -18.535 5.086 1.000 13.954 98 ARG A O 1
ATOM 773 N N . ASP A 1 103 ? 6.903 -19.002 5.242 1.000 13.460 99 ASP A N 1
ATOM 774 C CA . ASP A 1 103 ? 7.091 -20.441 5.279 1.000 14.332 99 ASP A CA 1
ATOM 775 C C . ASP A 1 103 ? 7.159 -20.961 3.843 1.000 14.447 99 ASP A C 1
ATOM 776 O O . ASP A 1 103 ? 7.107 -20.187 2.880 1.000 14.895 99 ASP A O 1
ATOM 781 N N . ALA A 1 104 ? 7.273 -22.284 3.700 1.000 14.776 100 ALA A N 1
ATOM 782 C CA . ALA A 1 104 ? 7.508 -22.867 2.388 1.000 15.632 100 ALA A CA 1
ATOM 783 C C . ALA A 1 104 ? 6.302 -22.690 1.465 1.000 17.010 100 ALA A C 1
ATOM 784 O O . ALA A 1 104 ? 6.469 -22.744 0.247 1.000 18.524 100 ALA A O 1
ATOM 786 N N . THR A 1 105 ? 5.108 -22.490 2.038 1.000 18.135 101 THR A N 1
ATOM 787 C CA . THR A 1 105 ? 3.885 -22.309 1.265 1.000 19.845 101 THR A CA 1
ATOM 788 C C . THR A 1 105 ? 3.756 -20.864 0.783 1.000 20.499 101 THR A C 1
ATOM 789 O O . THR A 1 105 ? 2.828 -20.557 0.037 1.000 23.611 101 THR A O 1
ATOM 793 N N . GLY A 1 106 ? 4.642 -19.976 1.254 1.000 20.129 102 GLY A N 1
ATOM 794 C CA . GLY A 1 106 ? 4.593 -18.563 0.909 1.000 20.255 102 GLY A CA 1
ATOM 795 C C . GLY A 1 106 ? 3.839 -17.715 1.935 1.000 20.158 102 GLY A C 1
ATOM 796 O O . GLY A 1 106 ? 3.747 -16.504 1.759 1.000 23.005 102 GLY A O 1
ATOM 797 N N . ARG A 1 107 ? 3.304 -18.336 2.995 1.000 18.941 103 ARG A N 1
ATOM 798 C CA . ARG A 1 107 ? 2.568 -17.602 4.015 1.000 19.457 103 ARG A CA 1
ATOM 799 C C . ARG A 1 107 ? 3.544 -16.816 4.879 1.000 16.904 103 ARG A C 1
ATOM 800 O O . ARG A 1 107 ? 4.561 -17.344 5.322 1.000 16.561 103 ARG A O 1
ATOM 805 N N . ILE A 1 108 ? 3.185 -15.565 5.166 1.000 16.947 104 ILE A N 1
ATOM 806 C CA . ILE A 1 108 ? 3.989 -14.722 6.027 1.000 16.518 104 ILE A CA 1
ATOM 807 C C . ILE A 1 108 ? 3.841 -15.211 7.466 1.000 15.710 104 ILE A C 1
ATOM 808 O O . ILE A 1 108 ? 2.724 -15.321 7.980 1.000 18.159 104 ILE A O 1
ATOM 813 N N . ILE A 1 109 ? 4.972 -15.487 8.118 1.000 14.333 105 ILE A N 1
ATOM 814 C CA . ILE A 1 109 ? 4.966 -15.914 9.511 1.000 14.392 105 ILE A CA 1
ATOM 815 C C . ILE A 1 109 ? 5.646 -14.895 10.424 1.000 13.812 105 ILE A C 1
ATOM 816 O O . ILE A 1 109 ? 5.628 -15.060 11.641 1.000 14.376 105 ILE A O 1
ATOM 821 N N . GLY A 1 110 ? 6.259 -13.861 9.858 1.000 12.222 106 GLY A N 1
ATOM 822 C CA . GLY A 1 110 ? 7.004 -12.911 10.653 1.000 12.146 106 GLY A CA 1
ATOM 823 C C . GLY A 1 110 ? 7.688 -11.888 9.760 1.000 11.350 106 GLY A C 1
ATOM 824 O O . GLY A 1 110 ? 7.456 -11.830 8.552 1.000 11.721 106 GLY A O 1
ATOM 825 N N . CYS A 1 111 ? 8.573 -11.117 10.372 1.000 11.044 107 CYS A N 1
ATOM 826 C CA . CYS A 1 111 ? 9.374 -10.132 9.670 1.000 11.422 107 CYS A CA 1
ATOM 827 C C . CYS A 1 111 ? 10.728 -10.055 10.366 1.000 11.582 107 CYS A C 1
ATOM 828 O O . CYS A 1 111 ? 10.879 -10.562 11.473 1.000 12.014 107 CYS A O 1
ATOM 831 N N . ARG A 1 112 ? 11.720 -9.459 9.698 1.000 12.173 108 ARG A N 1
ATOM 832 C CA . ARG A 1 112 ? 13.068 -9.356 10.238 1.000 12.832 108 ARG A CA 1
ATOM 833 C C . ARG A 1 112 ? 13.284 -8.018 10.949 1.000 11.545 108 ARG A C 1
ATOM 834 O O . ARG A 1 112 ? 14.257 -7.854 11.678 1.000 12.268 108 ARG A O 1
ATOM 842 N N . ALA A 1 113 ? 12.409 -7.038 10.702 1.000 10.998 109 ALA A N 1
ATOM 843 C CA . ALA A 1 113 ? 12.572 -5.720 11.286 1.000 10.513 109 ALA A CA 1
ATOM 844 C C . ALA A 1 113 ? 11.225 -5.026 11.241 1.000 9.951 109 ALA A C 1
ATOM 845 O O . ALA A 1 113 ? 10.292 -5.516 10.611 1.000 10.830 109 ALA A O 1
ATOM 847 N N . LEU A 1 114 ? 11.157 -3.871 11.896 1.000 10.055 110 LEU A N 1
ATOM 848 C CA . LEU A 1 114 ? 10.099 -2.930 11.626 1.000 10.077 110 LEU A CA 1
ATOM 849 C C . LEU A 1 114 ? 10.668 -1.812 10.774 1.000 10.333 110 LEU A C 1
ATOM 850 O O . LEU A 1 114 ? 11.850 -1.518 10.850 1.000 10.928 110 LEU A O 1
ATOM 855 N N . GLY A 1 115 ? 9.801 -1.199 9.972 1.000 10.323 111 GLY A N 1
ATOM 856 C CA . GLY A 1 115 ? 10.160 -0.037 9.191 1.000 10.706 111 GLY A CA 1
ATOM 857 C C . GLY A 1 115 ? 9.435 1.202 9.686 1.000 11.219 111 GLY A C 1
ATOM 858 O O . GLY A 1 115 ? 8.358 1.122 10.275 1.000 11.297 111 GLY A O 1
ATOM 859 N N . GLN A 1 116 ? 10.053 2.345 9.429 1.000 12.311 112 GLN A N 1
ATOM 860 C CA . GLN A 1 116 ? 9.457 3.645 9.644 1.000 13.716 112 GLN A CA 1
ATOM 861 C C . GLN A 1 116 ? 9.824 4.535 8.471 1.000 14.503 112 GLN A C 1
ATOM 862 O O . GLN A 1 116 ? 10.982 4.544 8.080 1.000 15.327 112 GLN A O 1
ATOM 868 N N . PHE A 1 117 ? 8.842 5.225 7.886 1.000 14.594 113 PHE A N 1
ATOM 869 C CA . PHE A 1 117 ? 9.130 6.122 6.780 1.000 15.583 113 PHE A CA 1
ATOM 870 C C . PHE A 1 117 ? 9.823 7.370 7.305 1.000 17.306 113 PHE A C 1
ATOM 871 O O . PHE A 1 117 ? 9.404 7.951 8.305 1.000 18.343 113 PHE A O 1
ATOM 879 N N . ASP A 1 118 ? 10.878 7.774 6.591 1.000 18.722 114 ASP A N 1
ATOM 880 C CA . ASP A 1 118 ? 11.680 8.931 6.953 1.000 21.661 114 ASP A CA 1
ATOM 881 C C . ASP A 1 118 ? 10.985 10.185 6.438 1.000 24.769 114 ASP A C 1
ATOM 882 O O . ASP A 1 118 ? 10.789 10.333 5.233 1.000 27.072 114 ASP A O 1
ATOM 887 N N . HIS A 1 119 ? 10.669 11.100 7.358 1.000 27.323 115 HIS A N 1
ATOM 888 C CA . HIS A 1 119 ? 10.052 12.369 7.012 1.000 30.444 115 HIS A CA 1
ATOM 889 C C . HIS A 1 119 ? 11.041 13.499 7.320 1.000 32.110 115 HIS A C 1
ATOM 890 O O . HIS A 1 119 ? 10.705 14.652 6.970 1.000 35.062 115 HIS A O 1
#

Foldseek 3Di:
DAAAEAEQDPAKAFADDDPDTPDIHGHPVHHKAFDKDWAWFDWDQDPVGTDTDTD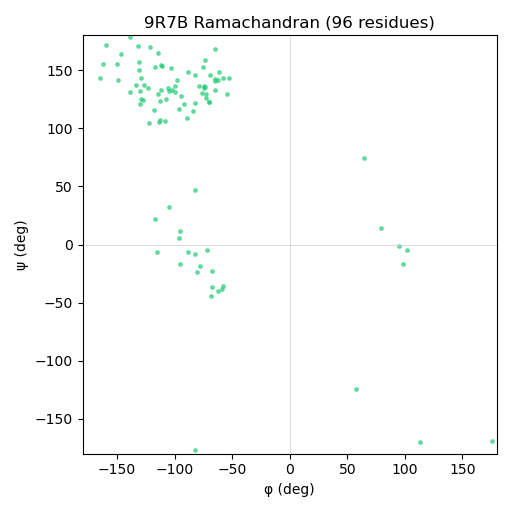IGTDPDIGRADDDDPRYAYEHDPVVLVVDVDQRYKYAAAFDADPVRHTDYGNDIDHDDD